Protein AF-A0A3N4YJA4-F1 (afdb_monomer)

Organism: NCBI:txid253184

Solvent-accessible surface area (backbone atoms only — not comparable to full-atom values): 5319 Å² total; per-residue (Å²): 132,85,76,76,75,76,83,78,78,52,70,67,57,57,53,52,49,54,51,49,33,50,49,45,36,52,52,44,47,68,64,47,46,64,56,51,53,51,51,51,52,49,36,70,76,36,78,82,49,58,70,66,59,60,48,52,50,51,51,61,55,68,31,69,61,46,48,49,26,52,52,30,49,53,50,54,51,48,44,61,71,74,44,61,58,71,84,67,68,76,115

Sequence (91 aa):
MSKEPAPELHHDDVTMELLRDTAEVHAVRGEVKPVIDALVAALKQDPLGNDDTAHRIADALENPRTRSARAARARLSRDFSNGLPDEVRTR

Radius of gyration: 19.59 Å; Cα contacts (8 Å, |Δi|>4): 43; chains: 1; bounding box: 40×35×54 Å

Nearest PDB structures (foldseek):
  4kx6-assembly2_O  TM=4.798E-01  e=5.311E+00  Escherichia coli DH1

pLDDT: mean 79.0, std 14.36, range [44.59, 92.0]

Foldseek 3Di:
DDDDPDPDPDPVNVVVLLVVLVVLLVVLCVVLVVVLVVLVVVCVVPVVDDPVSVVSNVCSCPPPSNVSNVVSVVVVVCCVVVDPPVVVVPD

Structure (mmCIF, N/CA/C/O backbone):
data_AF-A0A3N4YJA4-F1
#
_entry.id   AF-A0A3N4YJA4-F1
#
loop_
_atom_site.group_PDB
_atom_site.id
_atom_site.type_symbol
_atom_site.label_atom_id
_atom_site.label_alt_id
_atom_site.label_comp_id
_atom_site.label_asym_id
_atom_site.label_entity_id
_atom_site.label_seq_id
_atom_site.pdbx_PDB_ins_code
_atom_site.Cartn_x
_atom_site.Cartn_y
_atom_site.Cartn_z
_atom_site.occupancy
_atom_site.B_iso_or_equiv
_atom_site.auth_seq_id
_atom_site.auth_comp_id
_atom_site.auth_asym_id
_atom_site.auth_atom_id
_atom_site.pdbx_PDB_model_num
ATOM 1 N N . MET A 1 1 ? -17.657 23.912 37.912 1.00 44.59 1 MET A N 1
ATOM 2 C CA . MET A 1 1 ? -16.936 23.643 36.652 1.00 44.59 1 MET A CA 1
ATOM 3 C C . MET A 1 1 ? -17.309 22.241 36.216 1.00 44.59 1 MET A C 1
ATOM 5 O O . MET A 1 1 ? -16.802 21.285 36.790 1.00 44.59 1 MET A O 1
ATOM 9 N N . SER A 1 2 ? -18.276 22.124 35.309 1.00 47.59 2 SER A N 1
ATOM 10 C CA . SER A 1 2 ? -18.665 20.836 34.739 1.00 47.59 2 SER A CA 1
ATOM 11 C C . SER A 1 2 ? -17.511 20.349 33.873 1.00 47.59 2 SER A C 1
ATOM 13 O O . SER A 1 2 ? -17.167 20.999 32.891 1.00 47.59 2 SER A O 1
ATOM 15 N N . LYS A 1 3 ? -16.861 19.258 34.282 1.00 49.41 3 LYS A N 1
ATOM 16 C CA . LYS A 1 3 ? -16.032 18.483 33.363 1.00 49.41 3 LYS A CA 1
ATOM 17 C C . LYS A 1 3 ? -17.007 17.852 32.378 1.00 49.41 3 LYS A C 1
ATOM 19 O O . LYS A 1 3 ? -17.816 17.027 32.796 1.00 49.41 3 LYS A O 1
ATOM 24 N N . GLU A 1 4 ? -16.986 18.296 31.127 1.00 51.72 4 GLU A N 1
ATOM 25 C CA . GLU A 1 4 ? -17.607 17.531 30.049 1.00 51.72 4 GLU A CA 1
ATOM 26 C C . GLU A 1 4 ? -17.039 16.106 30.118 1.00 51.72 4 GLU A C 1
ATOM 28 O O . GLU A 1 4 ? -15.813 15.952 30.196 1.00 51.72 4 GLU A O 1
ATOM 33 N N . PRO A 1 5 ? -17.890 15.069 30.202 1.00 52.41 5 PRO A N 1
ATOM 34 C CA . PRO A 1 5 ? -17.405 13.704 30.115 1.00 52.41 5 PRO A CA 1
ATOM 35 C C . PRO A 1 5 ? -16.719 13.538 28.757 1.00 52.41 5 PRO A C 1
ATOM 37 O O . PRO A 1 5 ? -17.201 14.049 27.744 1.00 52.41 5 PRO A O 1
ATOM 40 N N . ALA A 1 6 ? -15.558 12.879 28.750 1.00 57.94 6 ALA A N 1
ATOM 41 C CA . ALA A 1 6 ? -14.878 12.536 27.509 1.00 57.94 6 ALA A CA 1
ATOM 42 C C . ALA A 1 6 ? -15.862 11.778 26.598 1.00 57.94 6 ALA A C 1
ATOM 44 O O . ALA A 1 6 ? -16.655 10.994 27.123 1.00 57.94 6 ALA A O 1
ATOM 45 N N . PRO A 1 7 ? -15.847 12.016 25.274 1.00 55.53 7 PRO A N 1
ATOM 46 C CA . PRO A 1 7 ? -16.744 11.317 24.366 1.00 55.53 7 PRO A CA 1
ATOM 47 C C . PRO A 1 7 ? -16.539 9.809 24.531 1.00 55.53 7 PRO A C 1
ATOM 49 O O . PRO A 1 7 ? -15.433 9.307 24.328 1.00 55.53 7 PRO A O 1
ATOM 52 N N . GLU A 1 8 ? -17.593 9.110 24.949 1.00 58.34 8 GLU A N 1
ATOM 53 C CA . GLU A 1 8 ? -17.626 7.652 24.975 1.00 58.34 8 GLU A CA 1
ATOM 54 C C . GLU A 1 8 ? -17.569 7.187 23.518 1.00 58.34 8 GLU A 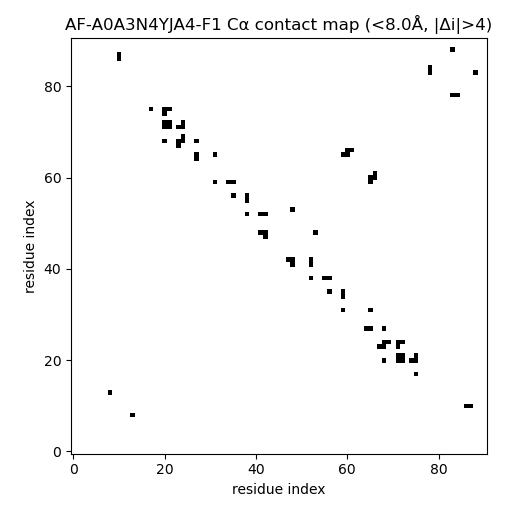C 1
ATOM 56 O O . GLU A 1 8 ? -18.535 7.320 22.769 1.00 58.34 8 GLU A O 1
ATOM 61 N N . LEU A 1 9 ? -16.399 6.726 23.078 1.00 55.72 9 LEU A N 1
ATOM 62 C CA . LEU A 1 9 ? -16.263 6.050 21.793 1.00 55.72 9 LEU A CA 1
ATOM 63 C C . LEU A 1 9 ? -17.082 4.762 21.879 1.00 55.72 9 LEU A C 1
ATOM 65 O O . LEU A 1 9 ? -16.780 3.893 22.694 1.00 55.72 9 LEU A O 1
ATOM 69 N N . HIS A 1 10 ? -18.140 4.642 21.080 1.00 64.81 10 HIS A N 1
ATOM 70 C CA . HIS A 1 10 ? -18.965 3.442 21.096 1.00 64.81 10 HIS A CA 1
ATOM 71 C C . HIS A 1 10 ? -18.182 2.274 20.475 1.00 64.81 10 HIS A C 1
ATOM 73 O O . HIS A 1 10 ? -17.618 2.395 19.390 1.00 64.81 10 HIS A O 1
ATOM 79 N N . HIS A 1 11 ? -18.166 1.117 21.140 1.00 60.84 11 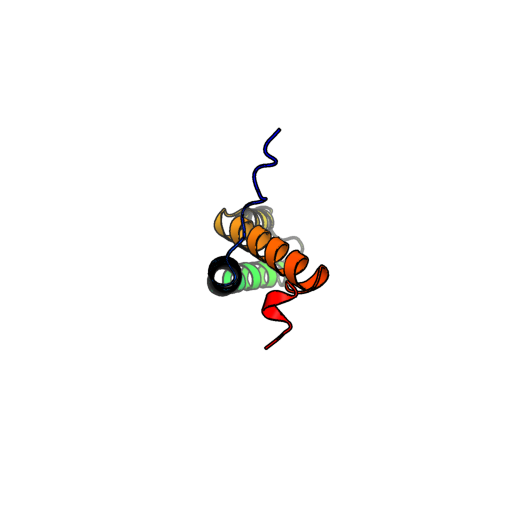HIS A N 1
ATOM 80 C CA . HIS A 1 11 ? -17.500 -0.113 20.678 1.00 60.84 11 HIS A CA 1
ATOM 81 C C . HIS A 1 11 ? -17.829 -0.490 19.214 1.00 60.84 11 HIS A C 1
ATOM 83 O O . HIS A 1 11 ? -16.987 -1.026 18.482 1.00 60.84 11 HIS A O 1
ATOM 89 N N . ASP A 1 12 ? -19.052 -0.196 18.767 1.00 69.75 12 ASP A N 1
ATOM 90 C CA . ASP A 1 12 ? -19.496 -0.439 17.393 1.00 69.75 12 ASP A CA 1
ATOM 91 C C . ASP A 1 12 ? -18.769 0.464 16.382 1.00 69.75 12 ASP A C 1
ATOM 93 O O . ASP A 1 12 ? -18.426 0.005 15.292 1.00 69.75 12 ASP A O 1
ATOM 97 N N . ASP A 1 13 ? -18.431 1.699 16.762 1.00 75.38 13 ASP A N 1
ATOM 98 C CA . ASP A 1 13 ? -17.678 2.632 15.919 1.00 75.38 13 ASP A CA 1
ATOM 99 C C . ASP A 1 13 ? -16.240 2.143 15.714 1.00 75.38 13 ASP A C 1
ATOM 101 O O . ASP A 1 13 ? -15.750 2.110 14.583 1.00 75.38 13 ASP A O 1
ATOM 105 N N . VAL A 1 14 ? -15.593 1.663 16.784 1.00 76.12 14 VAL A N 1
ATOM 106 C CA . VAL A 1 14 ? -14.229 1.108 16.725 1.00 76.12 14 VAL A CA 1
ATOM 107 C C . VAL A 1 14 ? -14.188 -0.160 15.871 1.00 76.12 14 VAL A C 1
ATOM 109 O O . VAL A 1 14 ? -13.305 -0.331 15.029 1.00 76.12 14 VAL A O 1
ATOM 112 N N . THR A 1 15 ? -15.166 -1.053 16.043 1.00 80.94 15 THR A N 1
ATOM 113 C CA . THR A 1 15 ? -15.251 -2.292 15.255 1.00 80.94 15 THR A CA 1
ATOM 114 C C . THR A 1 15 ? -15.447 -1.990 13.767 1.00 80.94 15 THR A C 1
ATOM 116 O O . THR A 1 15 ? -14.787 -2.589 12.913 1.00 80.94 15 THR A O 1
ATOM 119 N N . MET A 1 16 ? -16.319 -1.034 13.438 1.00 84.25 16 MET A N 1
ATOM 120 C CA . MET A 1 16 ? -16.560 -0.620 12.056 1.00 84.25 16 MET A CA 1
ATOM 121 C C . MET A 1 16 ? -15.353 0.094 11.437 1.00 84.25 16 MET A C 1
ATOM 123 O O . MET A 1 16 ? -15.072 -0.113 10.253 1.00 84.25 16 MET A O 1
ATOM 127 N N . GLU A 1 17 ? -14.605 0.880 12.215 1.00 85.44 17 GLU A N 1
ATOM 128 C CA . GLU A 1 17 ? -13.354 1.506 11.776 1.00 85.44 17 GLU A CA 1
ATOM 129 C C . GLU A 1 17 ? -12.288 0.454 11.433 1.00 85.44 17 GLU A C 1
ATOM 131 O O . GLU A 1 17 ? -11.736 0.484 10.331 1.00 85.44 17 GLU A O 1
ATOM 136 N N . LEU A 1 18 ? -12.075 -0.540 12.303 1.00 86.38 18 LEU A N 1
ATOM 137 C CA . LEU A 1 18 ? -11.134 -1.641 12.058 1.00 86.38 18 LEU A CA 1
ATOM 138 C C . LEU A 1 18 ? -11.497 -2.445 10.801 1.00 86.38 18 LEU A C 1
ATOM 140 O O . LEU A 1 18 ? -10.621 -2.786 9.996 1.00 86.38 18 LEU A O 1
ATOM 144 N N . LEU A 1 19 ? -12.787 -2.740 10.606 1.00 89.00 19 LEU A N 1
ATOM 145 C CA . LEU A 1 19 ? -13.276 -3.442 9.417 1.00 89.00 19 LEU A CA 1
ATOM 146 C C . LEU A 1 19 ? -13.043 -2.622 8.147 1.00 89.00 19 LEU A C 1
ATOM 148 O O . LEU A 1 19 ? -12.565 -3.161 7.145 1.00 89.00 19 LEU A O 1
ATOM 152 N N . ARG A 1 20 ? -13.337 -1.319 8.191 1.00 90.44 20 ARG A N 1
ATOM 153 C CA . ARG A 1 20 ? -13.120 -0.404 7.068 1.00 90.44 20 ARG A CA 1
ATOM 154 C C . ARG A 1 20 ? -11.643 -0.296 6.709 1.00 90.44 20 ARG A C 1
ATOM 156 O O . ARG A 1 20 ? -11.301 -0.412 5.534 1.00 90.44 20 ARG A O 1
ATOM 163 N N . ASP A 1 21 ? -10.776 -0.112 7.697 1.00 90.69 21 ASP A N 1
ATOM 164 C CA . ASP A 1 21 ? -9.335 0.002 7.480 1.00 90.69 21 ASP A CA 1
ATOM 165 C C . ASP A 1 21 ? -8.738 -1.299 6.938 1.00 90.69 21 ASP A C 1
ATOM 167 O O . ASP A 1 21 ? -7.897 -1.276 6.036 1.00 90.69 21 ASP A O 1
ATOM 171 N N . THR A 1 22 ? -9.219 -2.447 7.418 1.00 90.62 22 THR A N 1
ATOM 172 C CA . THR A 1 22 ? -8.826 -3.754 6.879 1.00 90.62 22 THR A CA 1
ATOM 173 C C . THR A 1 22 ? -9.275 -3.902 5.424 1.00 90.62 22 THR A C 1
ATOM 175 O O . THR A 1 22 ? -8.474 -4.286 4.567 1.00 90.62 22 THR A O 1
ATOM 178 N N . ALA A 1 23 ? -10.528 -3.556 5.114 1.00 90.88 23 ALA A N 1
ATOM 179 C CA . ALA A 1 23 ? -11.056 -3.613 3.754 1.00 90.88 23 ALA A CA 1
ATOM 180 C C . ALA A 1 23 ? -10.268 -2.709 2.791 1.00 90.88 23 ALA A C 1
ATOM 182 O O . ALA A 1 23 ? -9.888 -3.163 1.711 1.00 90.88 23 ALA A O 1
ATOM 183 N N . GLU A 1 24 ? -9.948 -1.478 3.202 1.00 91.62 24 GLU A N 1
ATOM 184 C CA . GLU A 1 24 ? -9.143 -0.525 2.425 1.00 91.62 24 GLU A CA 1
ATOM 185 C C . GLU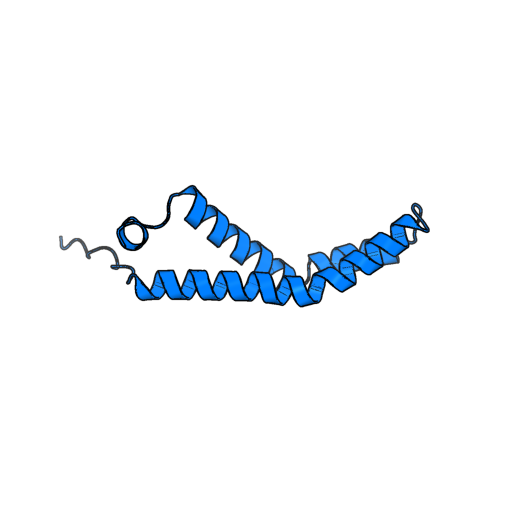 A 1 24 ? -7.753 -1.096 2.105 1.00 91.62 24 GLU A C 1
ATOM 187 O O . GLU A 1 24 ? -7.324 -1.109 0.949 1.00 91.62 24 GLU A O 1
ATOM 192 N N . VAL A 1 25 ? -7.054 -1.638 3.110 1.00 92.00 25 VAL A N 1
ATOM 193 C CA . VAL A 1 25 ? -5.725 -2.240 2.919 1.00 92.00 25 VAL A CA 1
ATOM 194 C C . VAL A 1 25 ? -5.781 -3.411 1.936 1.00 92.00 25 VAL A C 1
ATOM 196 O O . VAL A 1 25 ? -4.916 -3.526 1.063 1.00 92.00 25 VAL A O 1
ATOM 199 N N . HIS A 1 26 ? -6.783 -4.284 2.056 1.00 91.69 26 HIS A N 1
ATOM 200 C CA . HIS A 1 26 ? -6.929 -5.441 1.174 1.00 91.69 26 HIS A CA 1
ATOM 201 C C . HIS A 1 26 ? -7.314 -5.053 -0.258 1.00 91.69 26 HIS A C 1
ATOM 203 O O . HIS A 1 26 ? -6.738 -5.609 -1.198 1.00 91.69 26 HIS A O 1
ATOM 209 N N . ALA A 1 27 ? -8.220 -4.088 -0.431 1.00 91.81 27 ALA A N 1
ATOM 210 C CA . ALA A 1 27 ? -8.623 -3.585 -1.741 1.00 91.81 27 ALA A CA 1
ATOM 211 C C . ALA A 1 27 ? -7.425 -2.989 -2.491 1.00 91.81 27 ALA A C 1
ATOM 213 O O . ALA A 1 27 ? -7.081 -3.443 -3.583 1.00 91.81 27 ALA A O 1
ATOM 214 N N . VAL A 1 28 ? -6.705 -2.059 -1.856 1.00 90.56 28 VAL A N 1
ATOM 215 C CA . VAL A 1 28 ? -5.533 -1.415 -2.466 1.00 90.56 28 VAL A CA 1
ATOM 216 C C . VAL A 1 28 ? -4.415 -2.422 -2.728 1.00 90.56 28 VAL A C 1
ATOM 218 O O . VAL A 1 28 ? -3.756 -2.355 -3.763 1.00 90.56 28 VAL A O 1
ATOM 221 N N . ARG A 1 29 ? -4.214 -3.411 -1.847 1.00 89.75 29 ARG A N 1
ATOM 222 C CA . ARG A 1 29 ? -3.256 -4.496 -2.105 1.00 89.75 29 ARG A CA 1
ATOM 223 C C . ARG A 1 29 ? -3.618 -5.282 -3.365 1.00 89.75 29 ARG A C 1
ATOM 225 O O . ARG A 1 29 ? -2.709 -5.610 -4.122 1.00 89.75 29 ARG A O 1
ATOM 232 N N . GLY A 1 30 ? -4.896 -5.590 -3.581 1.00 88.69 30 GLY A N 1
ATOM 233 C CA . GLY A 1 30 ? -5.365 -6.292 -4.778 1.00 88.69 30 GLY A CA 1
ATOM 234 C C . GLY A 1 30 ? -5.107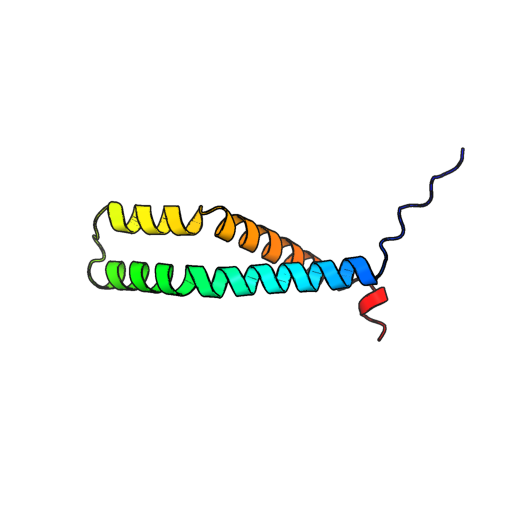 -5.512 -6.069 1.00 88.69 30 GLY A C 1
ATOM 235 O O . GLY A 1 30 ? -4.732 -6.105 -7.076 1.00 88.69 30 GLY A O 1
ATOM 236 N N . GLU A 1 31 ? -5.233 -4.186 -6.019 1.00 87.81 31 GLU A N 1
ATOM 237 C CA . GLU A 1 31 ? -5.023 -3.299 -7.169 1.00 87.81 31 GLU A CA 1
ATOM 238 C C . GLU A 1 31 ? -3.538 -3.028 -7.458 1.00 87.81 31 GLU A C 1
ATOM 240 O O . GLU A 1 31 ? -3.091 -3.099 -8.602 1.00 87.81 31 GLU A O 1
ATOM 245 N N . VAL A 1 32 ? -2.758 -2.709 -6.423 1.00 87.50 32 VAL A N 1
ATOM 246 C CA . VAL A 1 32 ? -1.388 -2.187 -6.569 1.00 87.50 32 VAL A CA 1
ATOM 247 C C . VAL A 1 32 ? -0.358 -3.308 -6.686 1.00 87.50 32 VAL A C 1
ATOM 249 O O . VAL A 1 32 ? 0.635 -3.159 -7.402 1.00 87.50 32 VAL A O 1
ATOM 252 N N . LYS A 1 33 ? -0.573 -4.449 -6.016 1.00 87.56 33 LYS A N 1
ATOM 253 C CA . LYS A 1 33 ? 0.407 -5.546 -5.994 1.00 87.56 33 LYS A CA 1
ATOM 254 C C . LYS A 1 33 ? 0.782 -6.053 -7.396 1.00 87.56 33 LYS A C 1
ATOM 256 O O . LYS A 1 33 ? 1.981 -6.154 -7.644 1.00 87.56 33 LYS A O 1
ATOM 261 N N . PRO A 1 34 ? -0.159 -6.327 -8.320 1.00 91.19 34 PRO A N 1
ATOM 262 C CA . PRO A 1 34 ? 0.195 -6.802 -9.658 1.00 91.19 34 PRO A CA 1
ATOM 263 C C . PRO A 1 34 ? 1.036 -5.790 -10.447 1.00 91.19 34 PRO A C 1
ATOM 265 O O . PRO A 1 34 ? 1.958 -6.175 -11.161 1.00 91.19 34 PRO A O 1
ATOM 268 N N . VAL A 1 35 ? 0.750 -4.492 -10.284 1.00 90.25 35 VAL A N 1
ATOM 269 C CA . VAL A 1 35 ? 1.480 -3.405 -10.953 1.00 90.25 35 VAL A CA 1
ATOM 270 C C . VAL A 1 35 ? 2.921 -3.337 -10.452 1.00 90.25 35 VAL A C 1
ATOM 272 O O . VAL A 1 35 ? 3.853 -3.323 -11.253 1.00 90.25 35 VAL A O 1
ATOM 275 N N . ILE A 1 36 ? 3.114 -3.344 -9.131 1.00 87.81 36 ILE A N 1
ATOM 276 C CA . ILE A 1 36 ? 4.450 -3.324 -8.525 1.00 87.81 36 ILE A CA 1
ATOM 277 C C . ILE A 1 36 ? 5.226 -4.600 -8.863 1.00 87.81 36 ILE A C 1
ATOM 279 O O . ILE A 1 36 ? 6.395 -4.509 -9.229 1.00 87.81 36 ILE A O 1
ATOM 283 N N . ASP A 1 37 ? 4.592 -5.774 -8.797 1.00 90.56 37 ASP A N 1
ATOM 284 C CA . ASP A 1 37 ? 5.239 -7.046 -9.136 1.00 90.56 37 ASP A CA 1
ATOM 285 C C . ASP A 1 37 ? 5.746 -7.041 -10.592 1.00 90.56 37 ASP A C 1
ATOM 287 O O . ASP A 1 37 ? 6.869 -7.477 -10.851 1.00 90.56 37 ASP A O 1
ATOM 291 N N . ALA A 1 38 ? 4.964 -6.490 -11.529 1.00 90.44 38 ALA A N 1
ATOM 292 C CA . ALA A 1 38 ? 5.366 -6.350 -12.929 1.00 90.44 38 ALA A CA 1
ATOM 293 C C . ALA A 1 38 ? 6.548 -5.381 -13.112 1.00 90.44 38 ALA A C 1
ATOM 295 O O . ALA A 1 38 ? 7.492 -5.693 -13.837 1.00 90.44 38 ALA A O 1
ATOM 296 N N . LEU A 1 39 ? 6.533 -4.229 -12.432 1.00 88.75 39 LEU A N 1
ATOM 297 C CA . LEU A 1 39 ? 7.620 -3.243 -12.501 1.00 88.75 39 LEU A CA 1
ATOM 298 C C . LEU A 1 39 ? 8.920 -3.775 -11.880 1.00 88.75 39 LEU A C 1
ATOM 300 O O . LEU A 1 39 ? 9.999 -3.601 -12.441 1.00 88.75 39 LEU A O 1
ATOM 304 N N . VAL A 1 40 ? 8.823 -4.489 -10.756 1.00 88.25 40 VAL A N 1
ATOM 305 C CA . VAL A 1 40 ? 9.972 -5.156 -10.127 1.00 88.25 40 VAL A CA 1
ATOM 306 C C . VAL A 1 40 ? 10.516 -6.269 -11.022 1.00 88.25 40 VAL A C 1
ATOM 308 O O . VAL A 1 40 ? 11.730 -6.435 -11.115 1.00 88.25 40 VAL A O 1
ATOM 311 N N . ALA A 1 41 ? 9.651 -7.037 -11.690 1.00 90.19 41 ALA A N 1
ATOM 312 C CA . ALA A 1 41 ? 10.090 -8.048 -12.647 1.00 90.19 41 ALA A CA 1
ATOM 313 C C . ALA A 1 41 ? 10.844 -7.424 -13.833 1.00 90.19 41 ALA A C 1
ATOM 315 O O . ALA A 1 41 ? 11.873 -7.966 -14.230 1.00 90.19 41 ALA A O 1
ATOM 316 N N . ALA A 1 42 ? 10.389 -6.272 -14.338 1.00 87.50 42 ALA A N 1
ATOM 317 C CA . ALA A 1 42 ? 11.090 -5.525 -15.382 1.00 87.50 42 ALA A CA 1
ATOM 318 C C . ALA A 1 42 ? 12.487 -5.070 -14.919 1.00 87.50 42 ALA A C 1
ATOM 320 O O . ALA A 1 42 ? 13.471 -5.355 -15.596 1.00 87.50 42 ALA A O 1
ATOM 321 N N . LEU A 1 43 ? 12.603 -4.485 -13.719 1.00 85.69 43 LEU A N 1
ATOM 322 C CA . LEU A 1 43 ? 13.904 -4.098 -13.147 1.00 85.69 43 LEU A CA 1
ATOM 323 C C . LEU A 1 43 ? 14.836 -5.287 -12.891 1.00 85.69 43 LEU A C 1
ATOM 325 O O . LEU A 1 43 ? 16.050 -5.149 -12.934 1.00 85.69 43 LEU A O 1
ATOM 329 N N . LYS A 1 44 ? 14.304 -6.477 -12.604 1.00 88.06 44 LYS A N 1
ATOM 330 C CA . LYS A 1 44 ? 15.146 -7.675 -12.457 1.00 88.06 44 LYS A CA 1
ATOM 331 C C . LYS A 1 44 ? 15.752 -8.133 -13.783 1.00 88.06 44 LYS A C 1
ATOM 333 O O . LYS A 1 44 ? 16.809 -8.755 -13.762 1.00 88.06 44 LYS A O 1
ATOM 338 N N . GLN A 1 45 ? 15.071 -7.881 -14.899 1.00 87.25 45 GLN A N 1
ATOM 339 C CA . GLN A 1 45 ? 15.557 -8.219 -16.239 1.00 87.25 45 GLN A CA 1
ATOM 340 C C . GLN A 1 45 ? 16.540 -7.168 -16.761 1.00 87.25 45 GLN A C 1
ATOM 342 O O . GLN A 1 45 ? 17.526 -7.533 -17.394 1.00 87.25 45 GLN A O 1
ATOM 347 N N . ASP A 1 46 ? 16.300 -5.896 -16.440 1.00 83.75 46 ASP A N 1
ATOM 348 C CA . ASP A 1 46 ? 17.197 -4.779 -16.728 1.00 83.75 46 ASP A CA 1
ATOM 349 C C . ASP A 1 46 ? 17.454 -3.953 -15.451 1.00 83.75 46 ASP A C 1
ATOM 351 O O . ASP A 1 46 ? 16.716 -3.009 -15.153 1.00 83.75 46 ASP A O 1
ATOM 355 N N . PRO A 1 47 ? 18.478 -4.321 -14.652 1.00 75.69 47 PRO A N 1
ATOM 356 C CA . PRO A 1 47 ? 18.775 -3.669 -13.373 1.00 75.69 47 PRO A CA 1
ATOM 357 C C . PRO A 1 47 ? 19.292 -2.239 -13.509 1.00 75.69 47 PRO A C 1
ATOM 359 O O . PRO A 1 47 ? 19.204 -1.469 -12.555 1.00 75.69 47 PRO A O 1
ATOM 362 N N . LEU A 1 48 ? 19.832 -1.894 -14.681 1.00 78.56 48 LEU A N 1
ATOM 363 C CA . LEU A 1 48 ? 20.197 -0.525 -15.049 1.00 78.56 48 LEU A CA 1
ATOM 364 C C . LEU A 1 48 ? 19.008 0.227 -15.659 1.00 78.56 48 LEU A C 1
ATOM 366 O O . LEU A 1 48 ? 19.220 1.273 -16.267 1.00 78.56 48 LEU A O 1
ATOM 370 N N . GLY A 1 49 ? 17.802 -0.340 -15.526 1.00 64.94 49 GLY A N 1
ATOM 371 C CA . GLY A 1 49 ? 16.592 0.032 -16.237 1.00 64.94 49 GLY A CA 1
ATOM 372 C C . GLY A 1 49 ? 16.345 1.528 -16.318 1.00 64.94 49 GLY A C 1
ATOM 373 O O . GLY A 1 49 ? 16.798 2.314 -15.488 1.00 64.94 49 GLY A O 1
ATOM 374 N N . ASN A 1 50 ? 15.597 1.920 -17.345 1.00 71.94 50 ASN A N 1
ATOM 375 C CA . ASN A 1 50 ? 15.383 3.329 -17.629 1.00 71.94 50 ASN A CA 1
ATOM 376 C C . ASN A 1 50 ? 14.729 4.080 -16.454 1.00 71.94 50 ASN A C 1
ATOM 378 O O . ASN A 1 50 ? 13.956 3.514 -15.670 1.00 71.94 50 ASN A O 1
ATOM 382 N N . ASP A 1 51 ? 15.002 5.385 -16.379 1.00 75.81 51 ASP A N 1
ATOM 383 C CA . ASP A 1 51 ? 14.428 6.275 -15.366 1.00 75.81 51 ASP A CA 1
ATOM 384 C C . ASP A 1 51 ? 12.895 6.152 -15.293 1.00 75.81 51 ASP A C 1
ATOM 386 O O . ASP A 1 51 ? 12.325 6.240 -14.204 1.00 75.81 51 ASP A O 1
ATOM 390 N N . ASP A 1 52 ? 12.224 5.852 -16.412 1.00 85.12 52 ASP A N 1
ATOM 391 C CA . ASP A 1 52 ? 10.770 5.667 -16.464 1.00 85.12 52 ASP A CA 1
ATOM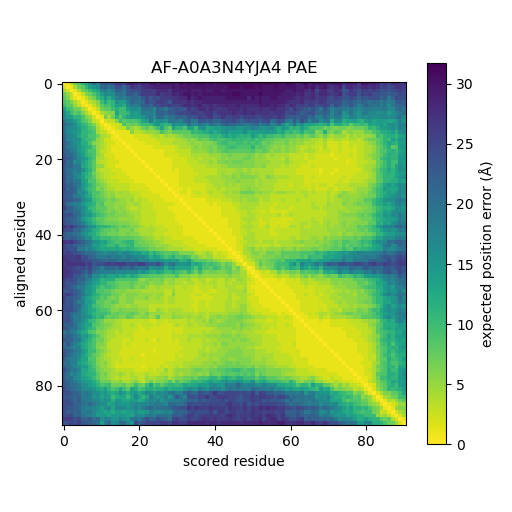 392 C C . ASP A 1 52 ? 10.278 4.520 -15.572 1.00 85.12 52 ASP A C 1
ATOM 394 O O . ASP A 1 52 ? 9.207 4.619 -14.975 1.00 85.12 52 ASP A O 1
ATOM 398 N N . THR A 1 53 ? 11.018 3.413 -15.459 1.00 84.50 53 THR A N 1
ATOM 399 C CA . THR A 1 53 ? 10.581 2.267 -14.644 1.00 84.50 53 THR A CA 1
ATOM 400 C C . THR A 1 53 ? 10.652 2.603 -13.157 1.00 84.50 53 THR A C 1
ATOM 402 O O . THR A 1 53 ? 9.714 2.304 -12.412 1.00 84.50 53 THR A O 1
ATOM 405 N N . ALA A 1 54 ? 11.715 3.289 -12.731 1.00 82.12 54 ALA A N 1
ATOM 406 C CA . ALA A 1 54 ? 11.838 3.795 -11.367 1.00 82.12 54 ALA A CA 1
ATOM 407 C C . ALA A 1 54 ? 10.767 4.859 -11.056 1.00 82.12 54 ALA A C 1
ATOM 409 O O . ALA A 1 54 ? 10.123 4.784 -10.006 1.00 82.12 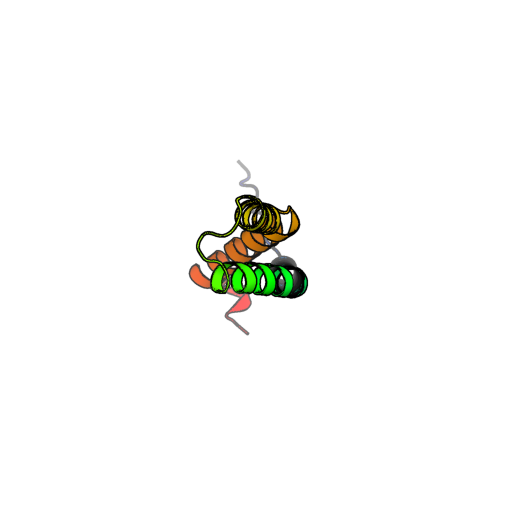54 ALA A O 1
ATOM 410 N N . HIS A 1 55 ? 10.504 5.786 -11.986 1.00 86.88 55 HIS A N 1
ATOM 411 C CA . HIS A 1 55 ? 9.443 6.791 -11.847 1.00 86.88 55 HIS A CA 1
ATOM 412 C C . HIS A 1 55 ? 8.060 6.147 -11.731 1.00 86.88 55 HIS A C 1
ATOM 414 O O . HIS A 1 55 ? 7.302 6.481 -10.828 1.00 86.88 55 HIS A O 1
ATOM 420 N N . ARG A 1 56 ? 7.748 5.142 -12.556 1.00 86.75 56 ARG A N 1
ATOM 421 C CA . ARG A 1 56 ? 6.464 4.424 -12.488 1.00 86.75 56 ARG A CA 1
ATOM 422 C C . ARG A 1 56 ? 6.262 3.685 -11.167 1.00 86.75 56 ARG A C 1
ATOM 424 O O . ARG A 1 56 ? 5.127 3.576 -10.703 1.00 86.75 56 ARG A O 1
ATOM 431 N N . ILE A 1 57 ? 7.334 3.179 -10.551 1.00 85.75 57 ILE A N 1
ATOM 432 C CA . ILE A 1 57 ? 7.266 2.612 -9.196 1.00 85.75 57 ILE A CA 1
ATOM 433 C C . ILE A 1 57 ? 6.958 3.715 -8.186 1.00 85.75 57 ILE A C 1
ATOM 435 O O . ILE A 1 57 ? 6.057 3.539 -7.366 1.00 85.75 57 ILE A O 1
ATOM 439 N N . ALA A 1 58 ? 7.668 4.843 -8.251 1.00 86.94 58 ALA A N 1
ATOM 440 C CA . ALA A 1 58 ? 7.418 5.977 -7.367 1.00 86.94 58 ALA A CA 1
ATOM 441 C C . ALA A 1 58 ? 5.967 6.477 -7.492 1.00 86.94 58 ALA A C 1
ATOM 443 O O . ALA A 1 58 ? 5.282 6.604 -6.479 1.00 86.94 58 ALA A O 1
ATOM 444 N N . ASP A 1 59 ? 5.452 6.630 -8.712 1.00 90.25 59 ASP A N 1
ATOM 445 C CA . ASP A 1 59 ? 4.074 7.053 -8.982 1.00 90.25 59 ASP A CA 1
ATOM 446 C C . ASP A 1 59 ? 3.040 6.065 -8.427 1.00 90.25 59 ASP A C 1
ATOM 448 O O . ASP A 1 59 ? 2.056 6.460 -7.794 1.00 90.25 59 ASP A O 1
ATOM 452 N N . ALA A 1 60 ? 3.263 4.760 -8.614 1.00 87.56 60 ALA A N 1
ATOM 453 C CA . ALA A 1 60 ? 2.389 3.728 -8.062 1.00 87.56 60 ALA A CA 1
ATOM 454 C C . ALA A 1 60 ? 2.375 3.748 -6.521 1.00 87.56 60 ALA A C 1
ATOM 456 O O . ALA A 1 60 ? 1.337 3.499 -5.896 1.00 87.56 60 ALA A O 1
ATOM 457 N N . LEU A 1 61 ? 3.510 4.078 -5.896 1.00 85.81 61 LEU A N 1
ATOM 458 C CA . LEU A 1 61 ? 3.629 4.191 -4.445 1.00 85.81 61 LEU A CA 1
ATOM 459 C C . LEU A 1 61 ? 3.025 5.492 -3.897 1.00 85.81 61 LEU A C 1
ATOM 461 O O . LEU A 1 61 ? 2.414 5.457 -2.825 1.00 85.81 61 LEU A O 1
ATOM 465 N N . GLU A 1 62 ? 3.153 6.610 -4.609 1.00 89.94 62 GLU A N 1
ATOM 466 C CA . GLU A 1 62 ? 2.648 7.932 -4.201 1.00 89.94 62 GLU A CA 1
ATOM 467 C C . GLU A 1 62 ? 1.179 8.184 -4.581 1.00 89.94 62 GLU A C 1
ATOM 469 O O . GLU A 1 62 ? 0.562 9.164 -4.141 1.00 89.94 62 GLU A O 1
ATOM 474 N N . ASN A 1 63 ? 0.568 7.254 -5.319 1.00 89.50 63 ASN A N 1
ATOM 475 C CA . ASN A 1 63 ? -0.859 7.258 -5.615 1.00 89.50 63 ASN A CA 1
ATOM 476 C C . ASN A 1 63 ? -1.704 7.490 -4.334 1.00 89.50 63 ASN A C 1
ATOM 478 O O . ASN A 1 63 ? -1.454 6.854 -3.302 1.00 89.50 63 ASN A O 1
ATOM 482 N N . PRO A 1 64 ? -2.735 8.364 -4.374 1.00 91.25 64 PRO A N 1
ATOM 483 C CA . PRO A 1 64 ? -3.634 8.614 -3.244 1.00 91.25 64 PRO A CA 1
ATOM 484 C C . PRO A 1 64 ? -4.180 7.355 -2.553 1.00 91.25 64 PRO A C 1
ATOM 486 O O . PRO A 1 64 ? -4.250 7.327 -1.326 1.00 91.25 64 PRO A O 1
ATOM 489 N N . ARG A 1 65 ? -4.509 6.297 -3.306 1.00 86.50 65 ARG A N 1
ATOM 490 C CA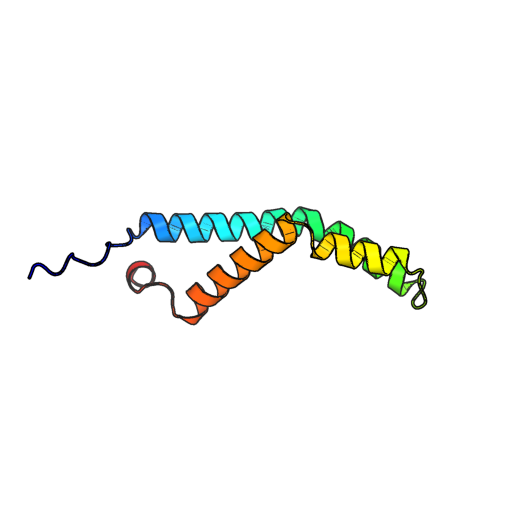 . ARG A 1 65 ? -4.981 5.016 -2.753 1.00 86.50 65 ARG A CA 1
ATOM 491 C C . ARG A 1 65 ? -3.897 4.299 -1.957 1.00 86.50 65 ARG A C 1
ATOM 493 O O . ARG A 1 65 ? -4.141 3.849 -0.842 1.00 86.50 65 ARG A O 1
ATOM 500 N N . THR 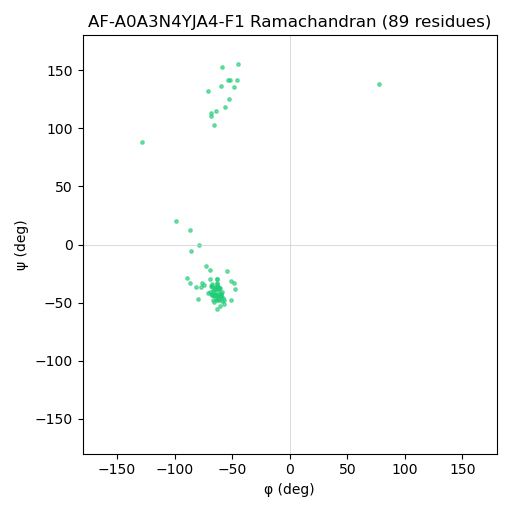A 1 66 ? -2.673 4.261 -2.475 1.00 89.00 66 THR A N 1
ATOM 501 C CA . THR A 1 66 ? -1.529 3.674 -1.765 1.00 89.00 66 THR A CA 1
ATOM 502 C C . THR A 1 66 ? -1.204 4.447 -0.484 1.00 89.00 66 THR A C 1
ATOM 504 O O . THR A 1 66 ? -0.883 3.841 0.542 1.00 89.00 66 THR A O 1
ATOM 507 N N . ARG A 1 67 ? -1.336 5.782 -0.502 1.00 90.75 67 ARG A N 1
ATOM 508 C CA . ARG A 1 67 ? -1.197 6.625 0.700 1.00 90.75 67 ARG A CA 1
ATOM 509 C C . ARG A 1 67 ? -2.316 6.375 1.717 1.00 90.75 67 ARG A C 1
ATOM 511 O O . ARG A 1 67 ? -2.019 6.223 2.900 1.00 90.75 67 ARG A O 1
ATOM 518 N N . SER A 1 68 ? -3.564 6.257 1.259 1.00 88.06 68 SER A N 1
ATOM 519 C CA . SER A 1 68 ? -4.725 5.894 2.086 1.00 88.06 68 SER A CA 1
ATOM 520 C C . SER A 1 68 ? -4.516 4.551 2.795 1.00 88.06 68 SER A C 1
ATOM 522 O O . SER A 1 68 ? -4.570 4.481 4.024 1.00 88.06 68 SER A O 1
ATOM 524 N N . ALA A 1 69 ? -4.134 3.510 2.050 1.00 90.50 69 ALA A N 1
ATOM 525 C CA . ALA A 1 69 ? -3.851 2.190 2.609 1.00 90.50 69 ALA A CA 1
ATOM 526 C C . ALA A 1 69 ? -2.663 2.190 3.586 1.00 90.50 69 ALA A C 1
ATOM 528 O O . ALA A 1 69 ? -2.695 1.486 4.596 1.00 90.50 69 ALA A O 1
ATOM 529 N N . ARG A 1 70 ? -1.618 2.995 3.335 1.00 90.25 70 ARG A N 1
ATOM 530 C CA . ARG A 1 70 ? -0.515 3.187 4.297 1.00 90.25 70 ARG A CA 1
ATOM 531 C C . ARG A 1 70 ? -1.016 3.796 5.608 1.00 90.25 70 ARG A C 1
ATOM 533 O O . ARG A 1 70 ? -0.629 3.322 6.674 1.00 90.25 70 ARG A O 1
ATOM 540 N N . ALA A 1 71 ? -1.887 4.801 5.536 1.00 91.44 71 ALA A N 1
ATOM 541 C CA . ALA A 1 71 ? -2.475 5.421 6.719 1.00 91.44 71 ALA A CA 1
ATOM 542 C C . ALA A 1 71 ? -3.388 4.449 7.490 1.00 91.44 71 ALA A C 1
ATOM 544 O O . ALA A 1 71 ? -3.263 4.352 8.710 1.00 91.44 71 ALA A O 1
ATOM 545 N N . ALA A 1 72 ? -4.230 3.681 6.789 1.00 89.06 72 ALA A N 1
ATOM 546 C CA . ALA A 1 72 ? -5.074 2.636 7.379 1.00 89.06 72 ALA A CA 1
ATOM 547 C C . ALA A 1 72 ? -4.239 1.554 8.077 1.00 89.06 72 ALA A C 1
ATOM 549 O O . ALA A 1 72 ? -4.469 1.221 9.236 1.00 89.06 72 ALA A O 1
ATOM 550 N N . ARG A 1 73 ? -3.169 1.079 7.430 1.00 89.94 73 ARG A N 1
ATOM 551 C CA . ARG A 1 73 ? -2.239 0.125 8.049 1.00 89.94 73 ARG A CA 1
ATOM 552 C C . ARG A 1 73 ? -1.563 0.691 9.301 1.00 89.94 73 ARG A C 1
ATOM 554 O O . ARG A 1 73 ? -1.344 -0.055 10.252 1.00 89.94 73 ARG A O 1
ATOM 561 N N . ALA A 1 74 ? -1.213 1.977 9.310 1.00 89.88 74 ALA A N 1
ATOM 562 C CA . ALA A 1 74 ? -0.618 2.622 10.478 1.00 89.88 74 ALA A CA 1
ATOM 563 C C . ALA A 1 74 ? -1.609 2.744 11.650 1.00 89.88 74 ALA A C 1
ATOM 565 O O . ALA A 1 74 ? -1.195 2.587 12.798 1.00 89.88 74 ALA A O 1
ATOM 566 N N . ARG A 1 75 ? -2.902 2.987 11.376 1.00 88.69 75 ARG A N 1
ATOM 567 C CA . ARG A 1 75 ? -3.971 2.941 12.391 1.00 88.69 75 ARG A CA 1
ATOM 568 C C . ARG A 1 75 ? -4.119 1.535 12.968 1.00 88.69 75 ARG A C 1
ATOM 570 O O . ARG A 1 75 ? -3.822 1.364 14.143 1.00 88.69 75 ARG A O 1
ATOM 577 N N . LEU A 1 76 ? -4.339 0.528 12.117 1.00 86.56 76 LEU A N 1
ATOM 578 C CA . LEU A 1 76 ? -4.403 -0.881 12.529 1.00 86.56 76 LEU A CA 1
ATOM 579 C C . LEU A 1 76 ? -3.196 -1.295 13.382 1.00 86.56 76 LEU A C 1
ATOM 581 O O . LEU A 1 76 ? -3.348 -1.893 14.440 1.00 86.56 76 LEU A O 1
ATOM 585 N N . SER A 1 77 ? -1.975 -0.960 12.949 1.00 86.31 77 SER A N 1
ATOM 586 C CA . SER A 1 77 ? -0.760 -1.321 13.688 1.00 86.31 77 SER A CA 1
ATOM 587 C C . SER A 1 77 ? -0.715 -0.708 15.083 1.00 86.31 77 SER A C 1
ATOM 589 O O . SER A 1 77 ? -0.231 -1.367 15.999 1.00 86.31 77 SER A O 1
ATOM 591 N N . ARG A 1 78 ? -1.174 0.538 15.234 1.00 85.06 78 ARG A N 1
ATOM 592 C CA . ARG A 1 78 ? -1.243 1.231 16.522 1.00 85.06 78 ARG A CA 1
ATOM 593 C C . ARG A 1 78 ? -2.299 0.600 17.425 1.00 85.06 78 ARG A C 1
ATOM 595 O O . ARG A 1 78 ? -2.017 0.379 18.599 1.00 85.06 78 ARG A O 1
ATOM 602 N N . ASP A 1 79 ? -3.460 0.265 16.875 1.00 80.06 79 ASP A N 1
ATOM 603 C CA . ASP A 1 79 ? -4.560 -0.342 17.631 1.00 80.06 79 ASP A CA 1
ATOM 604 C C . ASP A 1 79 ? -4.191 -1.756 18.102 1.00 80.06 79 ASP A C 1
ATOM 606 O O . ASP A 1 79 ? -4.467 -2.136 19.236 1.00 80.06 79 ASP A O 1
ATOM 610 N N . PHE A 1 80 ? -3.456 -2.521 17.286 1.00 77.44 80 PHE A N 1
ATOM 611 C CA . PHE A 1 80 ? -2.931 -3.823 17.701 1.00 77.44 80 PHE A CA 1
ATOM 612 C C . PHE A 1 80 ? -1.742 -3.720 18.673 1.00 77.44 80 PHE A C 1
ATOM 614 O O . PHE A 1 80 ? -1.625 -4.565 19.562 1.00 77.44 80 PHE A O 1
ATOM 621 N N . SER A 1 81 ? -0.862 -2.714 18.551 1.00 76.75 81 SER A N 1
ATOM 622 C CA . SER A 1 81 ? 0.299 -2.552 19.446 1.00 76.75 81 SER A CA 1
ATOM 623 C C . SER A 1 81 ? -0.063 -2.000 20.822 1.00 76.75 81 SER A C 1
ATOM 625 O O . SER A 1 81 ? 0.562 -2.372 21.811 1.00 76.75 81 SER A O 1
ATOM 627 N N . ASN A 1 82 ? -1.074 -1.134 20.897 1.00 68.94 82 ASN A N 1
ATOM 628 C CA . ASN A 1 82 ? -1.559 -0.560 22.154 1.00 68.94 82 ASN A CA 1
ATOM 629 C C . ASN A 1 82 ? -2.457 -1.536 22.935 1.00 68.94 82 ASN A C 1
ATOM 631 O O . ASN A 1 82 ? -2.900 -1.226 24.039 1.00 68.94 82 ASN A O 1
ATOM 635 N N . GLY A 1 83 ? -2.679 -2.732 22.379 1.00 5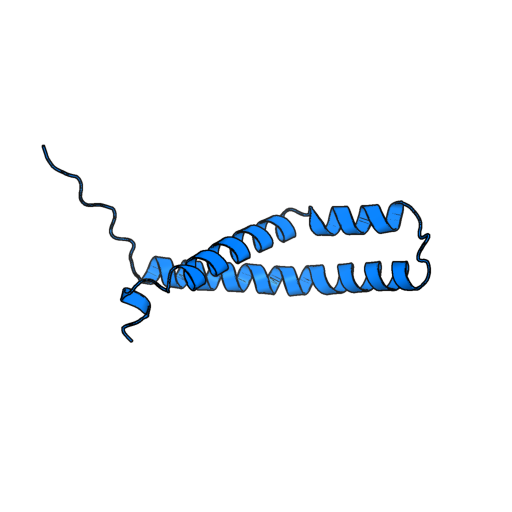7.00 83 GLY A N 1
ATOM 636 C CA . GLY A 1 83 ? -3.769 -3.602 22.769 1.00 57.00 83 GLY A CA 1
ATOM 637 C C . GLY A 1 83 ? -5.070 -3.108 22.156 1.00 57.00 83 GLY A C 1
ATOM 638 O O . GLY A 1 83 ? -5.356 -1.913 22.168 1.00 57.00 83 GLY A O 1
ATOM 639 N N . LEU A 1 84 ? -5.873 -4.049 21.653 1.00 60.94 84 LEU A N 1
ATOM 640 C CA . LEU A 1 84 ? -7.273 -3.754 21.377 1.00 60.94 84 LEU A CA 1
ATOM 641 C C . LEU A 1 84 ? -7.883 -3.136 22.650 1.00 60.94 84 LEU A C 1
ATOM 643 O O . LEU A 1 84 ? -7.518 -3.597 23.741 1.00 60.94 84 LEU A O 1
ATOM 647 N N . PRO A 1 85 ? -8.771 -2.130 22.533 1.00 59.53 85 PRO A N 1
ATOM 648 C CA . PRO A 1 85 ? -9.470 -1.571 23.686 1.00 59.53 85 PRO A CA 1
ATOM 649 C C . PRO A 1 85 ? -9.994 -2.705 24.574 1.00 59.53 85 PRO A C 1
ATOM 651 O O . PRO A 1 85 ? -10.439 -3.730 24.051 1.00 59.53 85 PRO A O 1
ATOM 654 N N . ASP A 1 86 ? -9.935 -2.557 25.901 1.00 56.66 86 ASP A N 1
ATOM 655 C CA . ASP A 1 86 ? -10.341 -3.622 26.840 1.00 56.66 86 ASP A CA 1
ATOM 656 C C . ASP A 1 86 ? -11.781 -4.123 26.588 1.00 56.66 86 ASP A C 1
ATOM 658 O O . ASP A 1 86 ? -12.120 -5.276 26.868 1.00 56.66 86 ASP A O 1
ATOM 662 N N . GLU A 1 87 ? -12.598 -3.283 25.957 1.00 54.06 87 GLU A N 1
ATOM 663 C CA . GLU A 1 87 ? -13.956 -3.553 25.480 1.00 54.06 87 GLU A CA 1
ATOM 664 C C . GLU A 1 87 ? -14.025 -4.641 24.387 1.00 54.06 87 GLU A C 1
ATOM 666 O O . GLU A 1 87 ? -15.000 -5.384 24.321 1.00 54.06 87 GLU A O 1
ATOM 671 N N . VAL A 1 88 ? -12.977 -4.788 23.567 1.00 55.31 88 VAL A N 1
ATOM 672 C CA . VAL A 1 88 ? -12.850 -5.830 22.530 1.00 55.31 88 VAL A CA 1
ATOM 673 C C . VAL A 1 88 ? -12.198 -7.102 23.095 1.00 55.31 88 VAL A C 1
ATOM 675 O O . VAL A 1 88 ? -12.466 -8.203 22.622 1.00 55.31 88 VAL A O 1
ATOM 678 N N . ARG A 1 89 ? -11.344 -6.978 24.123 1.00 50.72 89 ARG A N 1
ATOM 679 C CA . ARG A 1 89 ? -10.632 -8.111 24.756 1.00 50.72 89 ARG A CA 1
ATOM 680 C C . ARG A 1 89 ? -11.513 -9.018 25.618 1.00 50.72 89 ARG A C 1
ATOM 682 O O . ARG A 1 89 ? -11.083 -10.120 25.941 1.00 50.72 89 ARG A O 1
ATOM 689 N N . THR A 1 90 ? -12.685 -8.553 26.041 1.00 45.84 90 THR A N 1
ATOM 690 C CA . THR A 1 90 ? -13.522 -9.215 27.058 1.00 45.84 90 THR A CA 1
ATOM 691 C C . THR A 1 90 ? -14.668 -10.065 26.490 1.00 45.84 90 THR A C 1
ATOM 693 O O . THR A 1 90 ? -15.601 -10.395 27.224 1.00 45.84 90 THR A O 1
ATOM 696 N N . ARG A 1 91 ? -14.596 -10.477 25.217 1.00 47.28 91 ARG A N 1
ATOM 697 C CA . ARG A 1 91 ? -15.516 -11.461 24.619 1.00 47.28 91 ARG A CA 1
ATOM 698 C C . ARG A 1 91 ? -14.808 -12.737 24.188 1.00 47.28 91 ARG A C 1
ATOM 700 O O . ARG A 1 91 ? -13.760 -12.629 23.518 1.00 47.28 91 ARG A O 1
#

Secondary structure (DSSP, 8-state):
---PPPP---HHHHHHHHHHHHHHHHHHHHHHHHHHHHHHHHHHH-TT--HHHHHHHHHHHHSHHHHHHHHHHHHHHHHHHT-S-HHHHT-

Mean predicted aligned error: 10.13 Å